Protein AF-A0A2V6YR18-F1 (afdb_monomer)

Radius of gyration: 18.11 Å; Cα contacts (8 Å, |Δi|>4): 351; chains: 1; bounding box: 46×47×63 Å

Foldseek 3Di:
DDDQDFAKFFFFFAFAQDPDPGRRGDGDGQPNCVFKDKDDDWDKAAQPDPGVVSIGIGDLDFPIKIKGKDFHFKGWGFMKAEPVYAWKWKDKQNHTDDTFQSYDPHIDGRHTRDMDGRHDRGIMMIMIGNRSHHDDDDDDPPPPDDDDD

Secondary structure (DSSP, 8-state):
--PPP------B------SSSS-------TT-TTTEEEESS-EEE-TTS--STT-EEE---TT-EEEEEEESSEEEEEEEEBSS--EEEEEETTEEEEEEE-B-SS-EEEEEEEEEE---SSEEEEEEEE-SPPPPPPPP---------

Structure (mmCIF, N/CA/C/O backbone):
data_AF-A0A2V6YR18-F1
#
_entry.id   AF-A0A2V6YR18-F1
#
loop_
_atom_site.group_PDB
_atom_site.id
_atom_site.type_symbol
_atom_site.label_atom_id
_atom_site.label_alt_id
_atom_site.label_comp_id
_atom_site.label_asym_id
_atom_site.label_entity_id
_atom_site.label_seq_id
_atom_site.pdbx_PDB_ins_code
_atom_site.Cartn_x
_atom_site.Cartn_y
_atom_site.Cartn_z
_atom_site.occupancy
_atom_site.B_iso_or_equiv
_atom_site.auth_seq_id
_atom_site.auth_comp_id
_atom_site.auth_asym_id
_atom_site.auth_atom_id
_atom_site.pdbx_PDB_model_num
ATOM 1 N N . MET A 1 1 ? 25.298 2.328 -20.902 1.00 33.78 1 MET A N 1
ATOM 2 C CA . MET A 1 1 ? 24.886 1.456 -19.776 1.00 33.78 1 MET A CA 1
ATOM 3 C C . MET A 1 1 ? 23.380 1.578 -19.599 1.00 33.78 1 MET A C 1
ATOM 5 O O . MET A 1 1 ? 22.888 2.696 -19.657 1.00 33.78 1 MET A O 1
ATOM 9 N N . ARG A 1 2 ? 22.639 0.471 -19.462 1.00 33.38 2 ARG A N 1
ATOM 10 C CA . ARG A 1 2 ? 21.173 0.494 -19.308 1.00 33.38 2 ARG A CA 1
ATOM 11 C C . ARG A 1 2 ? 20.827 0.441 -17.821 1.00 33.38 2 ARG A C 1
ATOM 13 O O . ARG A 1 2 ? 21.063 -0.586 -17.195 1.00 33.38 2 ARG A O 1
ATOM 20 N N . TRP A 1 3 ? 20.321 1.538 -17.264 1.00 25.31 3 TRP A N 1
ATOM 21 C CA . TRP A 1 3 ? 19.849 1.567 -15.877 1.00 25.31 3 TRP A CA 1
ATOM 22 C C . TRP A 1 3 ? 18.589 0.686 -15.751 1.00 25.31 3 TRP A C 1
ATOM 24 O O . TRP A 1 3 ? 17.711 0.788 -16.614 1.00 25.31 3 TRP A O 1
ATOM 34 N N . PRO A 1 4 ? 18.481 -0.198 -14.741 1.00 34.78 4 PRO A N 1
ATOM 35 C CA . PRO A 1 4 ? 17.268 -0.979 -14.526 1.00 34.78 4 PRO A CA 1
ATOM 36 C C . PRO A 1 4 ? 16.137 -0.055 -14.053 1.00 34.78 4 PRO A C 1
ATOM 38 O O . PRO A 1 4 ? 16.352 0.849 -13.249 1.00 34.78 4 PRO A O 1
ATOM 41 N N . LEU A 1 5 ? 14.939 -0.254 -14.604 1.00 33.38 5 LEU A N 1
ATOM 42 C CA . LEU A 1 5 ? 13.842 0.705 -14.485 1.00 33.38 5 LEU A CA 1
ATOM 43 C C . LEU A 1 5 ? 13.277 0.785 -13.056 1.00 33.38 5 LEU A C 1
ATOM 45 O O . LEU A 1 5 ? 13.096 -0.232 -12.387 1.00 33.38 5 LEU A O 1
ATOM 49 N N . LEU A 1 6 ? 12.926 2.014 -12.661 1.00 30.16 6 LEU A N 1
ATOM 50 C CA . LEU A 1 6 ? 12.184 2.376 -11.447 1.00 30.16 6 LEU A CA 1
ATOM 51 C C . LEU A 1 6 ? 10.999 1.432 -11.193 1.00 30.16 6 LEU A C 1
ATOM 53 O O . LEU A 1 6 ? 10.131 1.294 -12.045 1.00 30.16 6 LEU A O 1
ATOM 57 N N . LEU A 1 7 ? 10.899 0.844 -10.005 1.00 34.06 7 LEU A N 1
ATOM 58 C CA . LEU A 1 7 ? 9.756 0.013 -9.617 1.00 34.06 7 LEU A CA 1
ATOM 59 C C . LEU A 1 7 ? 8.991 0.730 -8.515 1.00 34.06 7 LEU A C 1
ATOM 61 O O . LEU A 1 7 ? 9.549 1.020 -7.462 1.00 34.06 7 LEU A O 1
ATOM 65 N N . ILE A 1 8 ? 7.745 1.097 -8.805 1.00 37.00 8 ILE A N 1
ATOM 66 C CA . ILE A 1 8 ? 7.076 2.185 -8.100 1.00 37.00 8 ILE A CA 1
ATOM 67 C C . ILE A 1 8 ? 5.845 1.665 -7.350 1.00 37.00 8 ILE A C 1
ATOM 69 O O . ILE A 1 8 ? 4.841 1.323 -7.968 1.00 37.00 8 ILE A O 1
ATOM 73 N N . SER A 1 9 ? 5.908 1.691 -6.019 1.00 32.22 9 SER A N 1
ATOM 74 C CA . SER A 1 9 ? 4.719 1.752 -5.161 1.00 32.22 9 SER A CA 1
ATOM 75 C C . SER A 1 9 ? 4.456 3.217 -4.833 1.00 32.22 9 SER A C 1
ATOM 77 O O . SER A 1 9 ? 5.391 3.935 -4.500 1.00 32.22 9 SER A O 1
ATOM 79 N N . SER A 1 10 ? 3.225 3.708 -4.971 1.00 33.03 10 SER A N 1
ATOM 80 C CA . SER A 1 10 ? 2.955 5.099 -4.589 1.00 33.03 10 SER A CA 1
ATOM 81 C C . SER A 1 10 ? 2.557 5.217 -3.134 1.00 33.03 10 SER A C 1
ATOM 83 O O . SER A 1 10 ? 2.074 4.273 -2.508 1.00 33.03 10 SER A O 1
ATOM 85 N N . VAL A 1 11 ? 2.750 6.443 -2.662 1.00 32.62 11 VAL A N 1
ATOM 86 C CA . VAL A 1 11 ? 1.815 7.198 -1.838 1.00 32.62 11 VAL A CA 1
ATOM 87 C C . VAL A 1 11 ? 0.523 6.469 -1.527 1.00 32.62 11 VAL A C 1
ATOM 89 O O . VAL A 1 11 ? -0.414 6.392 -2.328 1.00 32.62 11 VAL A O 1
ATOM 92 N N . LEU A 1 12 ? 0.482 6.002 -0.295 1.00 33.50 12 LEU A N 1
ATOM 93 C CA . LEU A 1 12 ? -0.746 5.683 0.375 1.00 33.50 12 LEU A CA 1
ATOM 94 C C . LEU A 1 12 ? -1.735 6.855 0.268 1.00 33.50 12 LEU A C 1
ATOM 96 O O . LEU A 1 12 ? -1.365 8.023 0.261 1.00 33.50 12 LEU A O 1
ATOM 100 N N . ALA A 1 13 ? -3.021 6.552 0.139 1.00 34.12 13 ALA A N 1
ATOM 101 C CA . ALA A 1 13 ? -4.010 7.596 -0.056 1.00 34.12 13 ALA A CA 1
ATOM 102 C C . ALA A 1 13 ? -5.373 7.111 0.403 1.00 34.12 13 ALA A C 1
ATOM 104 O O . ALA A 1 13 ? -6.309 6.922 -0.376 1.00 34.12 13 ALA A O 1
ATOM 105 N N . LEU A 1 14 ? -5.449 6.920 1.716 1.00 40.81 14 LEU A N 1
ATOM 106 C CA . LEU A 1 14 ? -6.675 6.506 2.359 1.00 40.81 14 LEU A CA 1
ATOM 107 C C . LEU A 1 14 ? -7.810 7.492 2.119 1.00 40.81 14 LEU A C 1
ATOM 109 O O . LEU A 1 14 ? -7.617 8.699 1.955 1.00 40.81 14 LEU A O 1
ATOM 113 N N . GLY A 1 15 ? -9.012 6.933 2.157 1.00 33.44 15 GLY A N 1
ATOM 114 C CA . GLY A 1 15 ? -10.164 7.631 2.678 1.00 33.44 15 GLY A CA 1
ATOM 115 C C . GLY A 1 15 ? -10.712 6.801 3.823 1.00 33.44 15 GLY A C 1
ATOM 116 O O . GLY A 1 15 ? -11.327 5.767 3.573 1.00 33.44 15 GLY A O 1
ATOM 117 N N . VAL A 1 16 ? -10.471 7.236 5.059 1.00 38.56 16 VAL A N 1
ATOM 118 C CA . VAL A 1 16 ? -11.178 6.674 6.211 1.00 38.56 16 VAL A CA 1
ATOM 119 C C . VAL A 1 16 ? -12.629 7.142 6.149 1.00 38.56 16 VAL A C 1
ATOM 121 O O . VAL A 1 16 ? -12.904 8.319 5.934 1.00 38.56 16 VAL A O 1
ATOM 124 N N . ALA A 1 17 ? -13.575 6.221 6.289 1.00 38.69 17 ALA A N 1
ATOM 125 C CA . ALA A 1 17 ? -14.985 6.564 6.402 1.00 38.69 17 ALA A CA 1
ATOM 126 C C . ALA A 1 17 ? -15.405 6.404 7.869 1.00 38.69 17 ALA A C 1
ATOM 128 O O . ALA A 1 17 ? -15.577 5.282 8.357 1.00 38.69 17 ALA A O 1
ATOM 129 N N . SER A 1 18 ? -15.524 7.536 8.567 1.00 37.28 18 SER A N 1
ATOM 130 C CA . SER A 1 18 ? -16.061 7.620 9.931 1.00 37.28 18 SER A CA 1
ATOM 131 C C . SER A 1 18 ? -17.591 7.518 9.935 1.00 37.28 18 SER A C 1
ATOM 133 O O . SER A 1 18 ? -18.234 8.094 9.057 1.00 37.28 18 SER A O 1
ATOM 135 N N . PRO A 1 19 ? -18.206 6.871 10.940 1.00 43.91 19 PRO A N 1
ATOM 136 C CA . PRO A 1 19 ? -19.657 6.791 11.080 1.00 43.91 19 PRO A CA 1
ATOM 137 C C . PRO A 1 19 ? -20.243 7.998 11.845 1.00 43.91 19 PRO A C 1
ATOM 139 O O . PRO A 1 19 ? -20.993 7.820 12.799 1.00 43.91 19 PRO A O 1
ATOM 142 N N . ALA A 1 20 ? -19.896 9.226 11.448 1.00 45.84 20 ALA A N 1
ATOM 143 C CA . ALA A 1 20 ? -20.588 10.464 11.831 1.00 45.84 20 ALA A CA 1
ATOM 144 C C . ALA A 1 20 ? -20.050 11.630 10.989 1.00 45.84 20 ALA A C 1
ATOM 146 O O . ALA A 1 20 ? -18.838 11.835 10.940 1.00 45.84 20 ALA A O 1
ATOM 147 N N . VAL A 1 21 ? -20.950 12.419 10.384 1.00 38.88 21 VAL A N 1
ATOM 148 C CA . VAL A 1 21 ? -20.630 13.445 9.365 1.00 38.88 21 VAL A CA 1
ATOM 149 C C . VAL A 1 21 ? -20.086 12.809 8.064 1.00 38.88 21 VAL A C 1
ATOM 151 O O . VAL A 1 21 ? -19.685 11.649 8.040 1.00 38.88 21 VAL A O 1
ATOM 154 N N . ALA A 1 22 ? -20.190 13.525 6.938 1.00 40.16 22 ALA A N 1
ATOM 155 C CA . ALA A 1 22 ? -19.844 13.035 5.596 1.00 40.16 22 ALA A CA 1
ATOM 156 C C . ALA A 1 22 ? -18.441 12.381 5.534 1.00 40.16 22 ALA A C 1
ATOM 158 O O . ALA A 1 22 ? -17.554 12.821 6.266 1.00 40.16 22 ALA A O 1
ATOM 159 N N . PRO A 1 23 ? -18.207 11.374 4.661 1.00 46.06 23 PRO A N 1
ATOM 160 C CA . PRO A 1 23 ? -16.967 10.596 4.644 1.00 46.06 23 PRO A CA 1
ATOM 161 C C . PRO A 1 23 ? -15.747 11.474 4.330 1.00 46.06 23 PRO A C 1
ATOM 163 O O . PRO A 1 23 ? -15.407 11.722 3.172 1.00 46.06 23 PRO A O 1
ATOM 166 N N . ALA A 1 24 ? -15.081 11.934 5.387 1.00 51.12 24 ALA A N 1
ATOM 167 C CA . ALA A 1 24 ? -13.868 12.727 5.319 1.00 51.12 24 ALA A CA 1
ATOM 168 C C . ALA A 1 24 ? -12.701 11.826 4.903 1.00 51.12 24 ALA A C 1
ATOM 170 O O . ALA A 1 24 ? -12.052 11.198 5.736 1.00 51.12 24 ALA A O 1
ATOM 171 N N . GLN A 1 25 ? -12.443 11.747 3.596 1.00 56.94 25 GLN A N 1
ATOM 172 C CA . GLN A 1 25 ? -11.348 10.949 3.053 1.00 56.94 25 GLN A CA 1
ATOM 173 C C . GLN A 1 25 ? -9.979 11.521 3.470 1.00 56.94 25 GLN A C 1
ATOM 175 O O . GLN A 1 25 ? -9.372 12.302 2.737 1.00 56.94 25 GLN A O 1
ATOM 180 N N . THR A 1 26 ? -9.478 11.129 4.644 1.00 74.56 26 THR A N 1
ATOM 181 C CA . THR A 1 26 ? -8.169 11.576 5.146 1.00 74.56 26 THR A CA 1
ATOM 182 C C . THR A 1 26 ? -7.032 10.969 4.330 1.00 74.56 26 THR A C 1
ATOM 184 O O . THR A 1 26 ? -6.652 9.814 4.524 1.00 74.56 26 THR A O 1
ATOM 187 N N . ARG A 1 27 ? -6.459 11.777 3.435 1.00 82.31 27 ARG A N 1
ATOM 188 C CA . ARG A 1 27 ? -5.215 11.479 2.721 1.00 82.31 27 ARG A CA 1
ATOM 189 C C . ARG A 1 27 ? -4.060 11.316 3.722 1.00 82.31 27 ARG A C 1
ATOM 191 O O . ARG A 1 27 ? -3.858 12.174 4.573 1.00 82.31 27 ARG A O 1
ATOM 198 N N . VAL A 1 28 ? -3.300 10.228 3.591 1.00 85.19 28 VAL A N 1
ATOM 199 C CA . VAL A 1 28 ? -2.124 9.905 4.419 1.00 85.19 28 VAL A CA 1
ATOM 200 C C . VAL A 1 28 ? -0.955 9.651 3.476 1.00 85.19 28 VAL A C 1
ATOM 202 O O . VAL A 1 28 ? -0.876 8.565 2.916 1.00 85.19 28 VAL A O 1
ATOM 205 N N . GLU A 1 29 ? -0.102 10.653 3.258 1.00 88.38 29 GLU A N 1
ATOM 206 C CA . GLU A 1 29 ? 1.057 10.522 2.362 1.00 88.38 29 GLU A CA 1
ATOM 207 C C . GLU A 1 29 ? 2.082 9.503 2.921 1.00 88.38 29 GLU A C 1
ATOM 209 O O . GLU A 1 29 ? 2.118 9.226 4.120 1.00 88.38 29 GLU A O 1
ATOM 214 N N . GLU A 1 30 ? 2.957 8.961 2.073 1.00 85.12 30 GLU A N 1
ATOM 215 C CA . GLU A 1 30 ? 3.972 7.952 2.431 1.00 85.12 30 GLU A CA 1
ATOM 216 C C . GLU A 1 30 ? 4.978 8.421 3.496 1.00 85.12 30 GLU A C 1
ATOM 218 O O . GLU A 1 30 ? 5.609 7.617 4.177 1.00 85.12 30 GLU A O 1
ATOM 223 N N . THR A 1 31 ? 5.134 9.737 3.639 1.00 86.12 31 THR A N 1
ATOM 224 C CA . THR A 1 31 ? 6.009 10.385 4.623 1.00 86.12 31 THR A CA 1
ATOM 225 C C . THR A 1 31 ? 5.383 10.480 6.018 1.00 86.12 31 THR A C 1
ATOM 227 O O . THR A 1 31 ? 6.049 10.916 6.959 1.00 86.12 31 THR A O 1
ATOM 230 N N . ALA A 1 32 ? 4.128 10.050 6.196 1.00 86.75 32 ALA A N 1
ATOM 231 C CA . ALA A 1 32 ? 3.434 10.021 7.481 1.00 86.75 32 ALA A CA 1
ATOM 232 C C . ALA A 1 32 ? 3.922 8.858 8.373 1.00 86.75 32 ALA A C 1
ATOM 234 O O . ALA A 1 32 ? 3.189 7.912 8.671 1.00 86.75 32 ALA A O 1
ATOM 235 N N . LEU A 1 33 ? 5.171 8.944 8.842 1.00 87.50 33 LEU A N 1
ATOM 236 C CA . LEU A 1 33 ? 5.829 7.907 9.654 1.00 87.50 33 LEU A CA 1
ATOM 237 C C . LEU A 1 33 ? 5.186 7.673 11.037 1.00 87.50 33 LEU A C 1
ATOM 239 O O . LEU A 1 33 ? 5.507 6.697 11.707 1.00 87.50 33 LE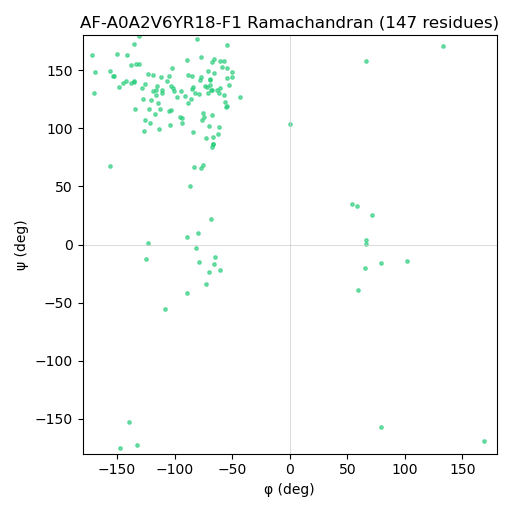U A O 1
ATOM 243 N N . ALA A 1 34 ? 4.259 8.536 11.466 1.00 84.31 34 ALA A N 1
ATOM 244 C CA . ALA A 1 34 ? 3.448 8.319 12.667 1.00 84.31 34 ALA A CA 1
ATOM 245 C C . ALA A 1 34 ? 2.410 7.189 12.499 1.00 84.31 34 ALA A C 1
ATOM 247 O O . ALA A 1 34 ? 1.976 6.605 13.489 1.00 84.31 34 ALA A O 1
ATOM 248 N N . THR A 1 35 ? 2.006 6.884 11.261 1.00 85.88 35 THR A N 1
ATOM 249 C CA . THR A 1 35 ? 1.018 5.841 10.931 1.00 85.88 35 THR A CA 1
ATOM 250 C C . THR A 1 35 ? 1.537 4.808 9.933 1.00 85.88 35 THR A C 1
ATOM 252 O O . THR A 1 35 ? 0.906 3.765 9.774 1.00 85.88 35 THR A O 1
ATOM 255 N N . THR A 1 36 ? 2.676 5.063 9.281 1.00 88.06 36 THR A N 1
ATOM 256 C CA . THR A 1 36 ? 3.249 4.189 8.249 1.00 88.06 36 THR A CA 1
ATOM 257 C C . THR A 1 36 ? 4.646 3.714 8.639 1.00 88.06 36 THR A C 1
ATOM 259 O O . THR A 1 36 ? 5.541 4.516 8.896 1.00 88.06 36 THR A O 1
ATOM 262 N N . VAL A 1 37 ? 4.840 2.397 8.655 1.00 92.62 37 VAL A N 1
ATOM 263 C CA . VAL A 1 37 ? 6.094 1.717 8.994 1.00 92.62 37 VAL A CA 1
ATOM 264 C C . VAL A 1 37 ? 6.609 0.966 7.771 1.00 92.62 37 VAL A C 1
ATOM 266 O O . VAL A 1 37 ? 5.870 0.220 7.129 1.00 92.62 37 VAL A O 1
ATOM 269 N N . TYR A 1 38 ? 7.898 1.123 7.480 1.00 89.62 38 TYR A N 1
ATOM 270 C CA . TYR A 1 38 ? 8.582 0.444 6.382 1.00 89.62 38 TYR A CA 1
ATOM 271 C C . TYR A 1 38 ? 9.653 -0.505 6.920 1.00 89.62 38 TYR A C 1
ATOM 273 O O . TYR A 1 38 ? 10.429 -0.135 7.801 1.00 89.62 38 TYR A O 1
ATOM 281 N N . THR A 1 39 ? 9.737 -1.711 6.361 1.00 92.69 39 THR A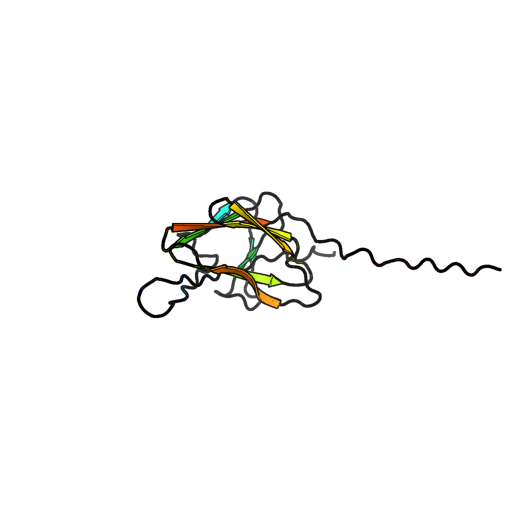 N 1
ATOM 282 C CA . THR A 1 39 ? 10.863 -2.633 6.574 1.00 92.69 39 THR A CA 1
ATOM 283 C C . THR A 1 39 ? 11.384 -3.167 5.240 1.00 92.69 39 THR A C 1
ATOM 285 O O . THR A 1 39 ? 10.670 -3.184 4.233 1.00 92.69 39 THR A O 1
ATOM 288 N N . GLY A 1 40 ? 12.655 -3.575 5.213 1.00 90.06 40 GLY A N 1
ATOM 289 C CA . GLY A 1 40 ? 13.361 -3.926 3.979 1.00 90.06 40 GLY A CA 1
ATOM 290 C C . GLY A 1 40 ? 13.843 -2.697 3.201 1.00 90.06 40 GLY A C 1
ATOM 291 O O . GLY A 1 40 ? 14.060 -1.630 3.776 1.00 90.06 40 GLY A O 1
ATOM 292 N N . ALA A 1 41 ? 14.056 -2.855 1.895 1.00 87.81 41 ALA A N 1
ATOM 293 C CA . ALA A 1 41 ? 14.657 -1.822 1.059 1.00 87.81 41 ALA A CA 1
ATOM 294 C C . ALA A 1 41 ? 13.579 -0.950 0.404 1.00 87.81 41 ALA A C 1
ATOM 296 O O . ALA A 1 41 ? 12.955 -1.356 -0.579 1.00 87.81 41 ALA A O 1
ATOM 297 N N . TRP A 1 42 ? 13.401 0.263 0.927 1.00 87.88 42 TRP A N 1
ATOM 298 C CA . TRP A 1 42 ? 12.553 1.304 0.345 1.00 87.88 42 TRP A CA 1
ATOM 299 C C . TRP A 1 42 ? 13.386 2.531 -0.017 1.00 87.88 42 TRP A C 1
ATOM 301 O O . TRP A 1 42 ? 14.346 2.865 0.676 1.00 87.88 42 TRP A O 1
ATOM 311 N N . PHE A 1 43 ? 13.015 3.211 -1.098 1.00 83.44 43 PHE A N 1
ATOM 312 C CA . PHE A 1 43 ? 13.645 4.452 -1.540 1.00 83.44 43 PHE A CA 1
ATOM 313 C C . PHE A 1 43 ? 12.585 5.478 -1.931 1.00 83.44 43 PHE A C 1
ATOM 315 O O . PHE A 1 43 ? 11.565 5.138 -2.527 1.00 83.44 43 PHE A O 1
ATOM 322 N N . GLN A 1 44 ? 12.815 6.744 -1.594 1.00 82.44 44 GLN A N 1
ATOM 323 C CA . GLN A 1 44 ? 11.875 7.815 -1.905 1.00 82.44 44 GLN A CA 1
ATOM 324 C C . GLN A 1 44 ? 12.136 8.338 -3.323 1.00 82.44 44 GLN A C 1
ATOM 326 O O . GLN A 1 44 ? 13.261 8.705 -3.665 1.00 82.44 44 GLN A O 1
ATOM 331 N N . SER A 1 45 ? 11.112 8.354 -4.175 1.00 78.31 45 SER A N 1
ATOM 332 C CA . SER A 1 45 ? 11.214 8.979 -5.495 1.00 78.31 45 SER A CA 1
ATOM 333 C C . SER A 1 45 ? 11.104 10.491 -5.389 1.00 78.31 45 SER A C 1
ATOM 335 O O . SER A 1 45 ? 10.237 10.994 -4.674 1.00 78.31 45 SER A O 1
ATOM 337 N N . HIS A 1 46 ? 11.894 11.193 -6.192 1.00 65.81 46 HIS A N 1
ATOM 338 C CA . HIS A 1 46 ? 11.835 12.643 -6.329 1.00 65.81 46 HIS A CA 1
ATOM 339 C C . HIS A 1 46 ? 10.692 13.070 -7.274 1.00 65.81 46 HIS A C 1
ATOM 341 O O . HIS A 1 46 ? 10.000 12.233 -7.862 1.00 65.81 46 HIS A O 1
ATOM 347 N N . SER A 1 47 ? 10.497 14.382 -7.420 1.00 66.69 47 SER A N 1
ATOM 348 C CA . SER A 1 47 ? 9.369 15.060 -8.088 1.00 66.69 47 SER A CA 1
ATOM 349 C C . SER A 1 47 ? 9.277 14.893 -9.620 1.00 66.69 47 SER A C 1
ATOM 351 O O . SER A 1 47 ? 8.623 15.676 -10.304 1.00 66.69 47 SER A O 1
ATOM 353 N N . GLU A 1 48 ? 9.888 13.845 -10.174 1.00 76.12 48 GLU A N 1
ATOM 354 C CA . GLU A 1 48 ? 9.889 13.494 -11.604 1.00 76.12 48 GLU A CA 1
ATOM 355 C C . GLU A 1 48 ? 8.503 13.101 -12.143 1.00 76.12 48 GLU A C 1
ATOM 357 O O . GLU A 1 48 ? 8.291 13.028 -13.354 1.00 76.12 48 GLU A O 1
ATOM 362 N N . ARG A 1 49 ? 7.556 12.791 -11.250 1.00 80.19 49 ARG A N 1
ATOM 363 C CA . ARG A 1 49 ? 6.204 12.327 -11.580 1.00 80.19 49 ARG A CA 1
ATOM 364 C C . ARG A 1 49 ? 5.173 13.010 -10.680 1.00 80.19 49 ARG A C 1
ATOM 366 O O . ARG A 1 49 ? 5.505 13.388 -9.558 1.00 80.19 49 ARG A O 1
ATOM 373 N N . PRO A 1 50 ? 3.909 13.142 -11.125 1.00 85.75 50 PRO A N 1
ATOM 374 C CA . PRO A 1 50 ? 2.867 13.819 -10.361 1.00 85.75 50 PRO A CA 1
ATOM 375 C C . PRO A 1 50 ? 2.341 12.933 -9.219 1.00 85.75 50 PRO A C 1
ATOM 377 O O . PRO A 1 50 ? 1.186 12.515 -9.229 1.00 85.75 50 PRO A O 1
ATOM 380 N N . TRP A 1 51 ? 3.159 12.624 -8.216 1.00 83.38 51 TRP A N 1
ATOM 381 C CA . TRP A 1 51 ? 2.723 11.903 -7.017 1.00 83.38 51 TRP A CA 1
ATOM 382 C C . TRP A 1 51 ? 1.764 12.727 -6.158 1.00 83.38 51 TRP A C 1
ATOM 384 O O . TRP A 1 51 ? 1.745 13.953 -6.254 1.00 83.38 51 TRP A O 1
ATOM 394 N N . SER A 1 52 ? 0.947 12.069 -5.331 1.00 80.88 52 SER A N 1
ATOM 395 C CA . SER A 1 52 ? 0.332 12.753 -4.178 1.00 80.88 52 SER A CA 1
ATOM 396 C C . SER A 1 52 ? 1.461 13.144 -3.207 1.00 80.88 52 SER A C 1
ATOM 398 O O . SER A 1 52 ? 2.522 12.533 -3.264 1.00 80.88 52 SER A O 1
ATOM 400 N N . GLY A 1 53 ? 1.345 14.251 -2.473 1.00 82.19 53 GLY A N 1
ATOM 401 C CA . GLY A 1 53 ? 2.446 14.783 -1.645 1.00 82.19 53 GLY A CA 1
ATOM 402 C C . GLY A 1 53 ? 3.710 15.278 -2.389 1.00 82.19 53 GLY A C 1
ATOM 403 O O . GLY A 1 53 ? 4.445 16.098 -1.850 1.00 82.19 53 GLY A O 1
ATOM 404 N N . GLY A 1 54 ? 3.950 14.851 -3.635 1.00 82.88 54 GLY A N 1
ATOM 405 C CA . GLY A 1 54 ? 5.108 15.202 -4.470 1.00 82.88 54 GLY A CA 1
ATOM 406 C C . GLY A 1 54 ? 6.205 14.129 -4.545 1.00 82.88 54 GLY A C 1
ATOM 407 O O . GLY A 1 54 ? 7.030 14.179 -5.458 1.00 82.88 54 GLY A O 1
ATOM 408 N N . THR A 1 55 ? 6.187 13.131 -3.660 1.00 84.56 55 THR A N 1
ATOM 409 C CA . THR A 1 55 ? 7.141 12.006 -3.613 1.00 84.56 55 THR A CA 1
ATOM 410 C C . THR A 1 55 ? 6.408 10.663 -3.512 1.00 84.56 55 THR A C 1
ATOM 412 O O . THR A 1 55 ? 5.187 10.630 -3.570 1.00 84.56 55 THR A O 1
ATOM 415 N N . ALA A 1 56 ? 7.121 9.534 -3.462 1.00 85.75 56 ALA A N 1
ATOM 416 C CA . ALA A 1 56 ? 6.526 8.214 -3.240 1.00 85.75 56 ALA A CA 1
ATOM 417 C C . ALA A 1 56 ? 7.554 7.235 -2.653 1.00 85.75 56 ALA A C 1
ATOM 419 O O . ALA A 1 56 ? 8.741 7.331 -2.968 1.00 85.75 56 ALA A O 1
ATOM 420 N N . ALA A 1 57 ? 7.106 6.266 -1.848 1.00 87.81 57 ALA A N 1
ATOM 421 C CA . ALA A 1 57 ? 7.957 5.249 -1.231 1.00 87.81 57 ALA A CA 1
ATOM 422 C C . ALA A 1 57 ? 7.991 3.995 -2.109 1.00 87.81 57 ALA A C 1
ATOM 424 O O . ALA A 1 57 ? 7.007 3.265 -2.223 1.00 87.81 57 ALA A O 1
ATOM 425 N N . LEU A 1 58 ? 9.130 3.757 -2.752 1.00 81.88 58 LEU A N 1
ATOM 426 C CA . LEU A 1 58 ? 9.296 2.765 -3.804 1.00 81.88 58 LEU A CA 1
ATOM 427 C C . LEU A 1 58 ? 10.051 1.533 -3.296 1.00 81.88 58 LEU A C 1
ATOM 429 O O . LEU A 1 58 ? 10.988 1.664 -2.512 1.00 81.88 58 LEU A O 1
ATOM 433 N N . SER A 1 59 ? 9.702 0.342 -3.790 1.00 84.88 59 SER A N 1
ATOM 434 C CA . SER A 1 59 ? 10.492 -0.871 -3.562 1.00 84.88 59 SER A CA 1
ATOM 435 C C . SER A 1 59 ? 10.300 -1.904 -4.674 1.00 84.88 59 SER A C 1
ATOM 437 O O . SER A 1 59 ? 9.215 -2.061 -5.238 1.00 84.88 59 SER A O 1
ATOM 439 N N . ASN A 1 60 ? 11.382 -2.623 -4.969 1.00 73.56 60 ASN A N 1
ATOM 440 C CA . ASN A 1 60 ? 11.446 -3.788 -5.851 1.00 73.56 60 ASN A CA 1
ATOM 441 C C . ASN A 1 60 ? 12.018 -5.033 -5.157 1.00 73.56 60 ASN A C 1
ATOM 443 O O . ASN A 1 60 ? 12.182 -6.064 -5.806 1.00 73.56 60 ASN A O 1
ATOM 447 N N . ALA A 1 61 ? 12.360 -4.941 -3.873 1.00 76.50 61 ALA A N 1
ATOM 448 C CA . ALA A 1 61 ? 13.005 -6.024 -3.154 1.00 76.50 61 ALA A CA 1
ATOM 449 C C . ALA A 1 61 ? 11.950 -6.910 -2.489 1.00 76.50 61 ALA A C 1
ATOM 451 O O . ALA A 1 61 ? 11.118 -6.422 -1.721 1.00 76.50 61 ALA A O 1
ATOM 452 N N . ALA 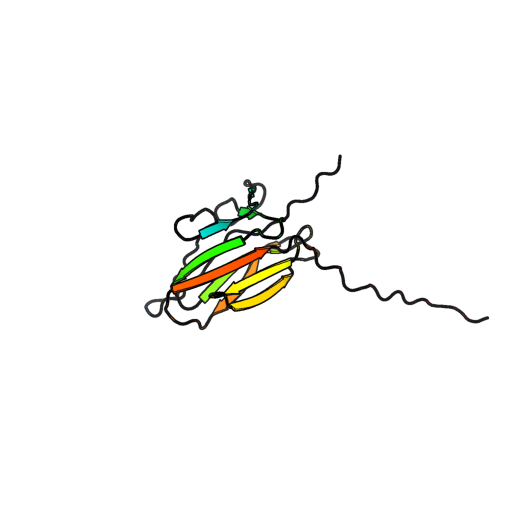A 1 62 ? 12.029 -8.218 -2.741 1.00 77.25 62 ALA A N 1
ATOM 453 C CA . ALA A 1 62 ? 11.307 -9.208 -1.950 1.00 77.25 62 ALA A CA 1
ATOM 454 C C . ALA A 1 62 ? 11.638 -9.042 -0.455 1.00 77.25 62 ALA A C 1
ATOM 456 O O . ALA A 1 62 ? 12.731 -8.596 -0.106 1.00 77.25 62 ALA A O 1
ATOM 457 N N . LEU A 1 63 ? 10.699 -9.420 0.418 1.00 81.69 63 LEU A N 1
ATOM 458 C CA . LEU A 1 63 ? 10.773 -9.237 1.880 1.00 81.69 63 LEU A CA 1
ATOM 459 C C . LEU A 1 63 ? 10.736 -7.772 2.358 1.00 81.69 63 LEU A C 1
ATOM 461 O O . LEU A 1 63 ? 10.762 -7.535 3.565 1.00 81.69 63 LEU A O 1
ATOM 465 N N . SER A 1 64 ? 10.625 -6.796 1.451 1.00 88.62 64 SER A N 1
ATOM 466 C CA . SER A 1 64 ? 10.219 -5.444 1.836 1.00 88.62 64 SER A CA 1
ATOM 467 C C . SER A 1 64 ? 8.742 -5.425 2.210 1.00 88.62 64 SER A C 1
ATOM 469 O O . SER A 1 64 ? 7.945 -6.189 1.665 1.00 88.62 64 SER A O 1
ATOM 471 N N . ARG A 1 65 ? 8.380 -4.530 3.125 1.00 91.38 65 ARG A N 1
ATOM 472 C CA . ARG A 1 65 ? 7.014 -4.345 3.609 1.00 91.38 65 ARG A CA 1
ATOM 473 C C . ARG A 1 65 ? 6.738 -2.881 3.906 1.00 91.38 65 ARG A C 1
ATOM 475 O O . ARG A 1 65 ? 7.579 -2.206 4.497 1.00 91.38 65 ARG A O 1
ATOM 482 N N . ALA A 1 66 ? 5.552 -2.424 3.530 1.00 93.56 66 ALA A N 1
ATOM 483 C CA . ALA A 1 66 ? 4.951 -1.199 4.035 1.00 93.56 66 ALA A CA 1
ATOM 484 C C . ALA A 1 66 ? 3.697 -1.579 4.824 1.00 93.56 66 ALA A C 1
ATOM 486 O O . ALA A 1 66 ? 2.796 -2.216 4.277 1.00 93.56 66 ALA A O 1
ATOM 487 N N . THR A 1 67 ? 3.639 -1.200 6.096 1.00 93.75 67 THR A N 1
ATOM 488 C CA . THR A 1 67 ? 2.463 -1.380 6.950 1.00 93.75 67 THR A CA 1
ATOM 489 C C . THR A 1 67 ? 1.935 -0.022 7.365 1.00 93.75 67 THR A C 1
ATOM 491 O O . THR A 1 67 ? 2.663 0.818 7.883 1.00 93.75 67 THR A O 1
ATOM 494 N N . LEU A 1 68 ? 0.645 0.167 7.155 1.00 93.81 68 LEU A N 1
ATOM 495 C CA . LEU A 1 68 ? -0.118 1.326 7.563 1.00 93.81 68 LEU A CA 1
ATOM 496 C C . LEU A 1 68 ? -1.078 0.929 8.675 1.00 93.81 68 LEU A C 1
ATOM 498 O O . LEU A 1 68 ? -1.863 -0.002 8.499 1.00 93.81 68 LEU A O 1
ATOM 502 N N . THR A 1 69 ? -1.111 1.734 9.725 1.00 90.62 69 THR A N 1
ATOM 503 C CA . THR A 1 69 ? -2.151 1.729 10.752 1.00 90.62 69 THR A CA 1
ATOM 504 C C . THR A 1 69 ? -3.180 2.821 10.455 1.00 90.62 69 THR A C 1
ATOM 506 O O . THR A 1 69 ? -2.823 3.990 10.305 1.00 90.62 69 THR A O 1
ATOM 509 N N . PHE A 1 70 ? -4.464 2.475 10.395 1.00 86.56 70 PHE A N 1
ATOM 510 C CA . PHE A 1 70 ? -5.554 3.431 10.176 1.00 86.56 70 PHE A CA 1
ATOM 511 C C . PHE A 1 70 ? -6.779 3.080 11.014 1.00 86.56 70 PHE A C 1
ATOM 513 O O . PHE A 1 70 ? -6.898 1.957 11.483 1.00 86.56 70 PHE A O 1
ATOM 520 N N . SER A 1 71 ? -7.706 4.021 11.196 1.00 89.06 71 SER A N 1
ATOM 521 C CA . SER A 1 71 ? -8.998 3.725 11.820 1.00 89.06 71 SER A CA 1
ATOM 522 C C . SER A 1 71 ? -10.150 4.218 10.957 1.00 89.06 71 SER A C 1
ATOM 524 O O . SER A 1 71 ? -10.097 5.329 10.429 1.00 89.06 71 SER A O 1
ATOM 526 N N . GLY A 1 72 ? -11.172 3.378 10.787 1.00 87.62 72 GLY A N 1
ATOM 527 C CA . GLY A 1 72 ? -12.360 3.673 9.986 1.00 87.62 72 GLY A CA 1
ATOM 528 C C . GLY A 1 72 ? -12.758 2.550 9.028 1.00 87.62 72 GLY A C 1
ATOM 529 O O . GLY A 1 72 ? -12.025 1.594 8.798 1.00 87.62 72 GLY A O 1
ATOM 530 N N . THR A 1 73 ? -13.934 2.698 8.417 1.00 88.44 73 THR A N 1
ATOM 531 C CA . THR A 1 73 ? -14.647 1.605 7.719 1.00 88.44 73 THR A CA 1
ATOM 532 C C . THR A 1 73 ? -14.137 1.279 6.301 1.00 88.44 73 THR A C 1
ATOM 534 O O . THR A 1 73 ? -14.772 0.524 5.553 1.00 88.44 73 THR A O 1
ATOM 537 N N . GLY A 1 74 ? -12.997 1.843 5.890 1.00 88.50 74 GLY A N 1
ATOM 538 C CA . GLY A 1 74 ? -12.465 1.685 4.539 1.00 88.50 74 GLY A CA 1
ATOM 539 C C . GLY A 1 74 ? -11.056 2.239 4.337 1.00 88.50 74 GLY A C 1
ATOM 540 O O . GLY A 1 74 ? -10.534 3.004 5.146 1.00 88.50 74 GLY A O 1
ATOM 541 N N . VAL A 1 75 ? -10.438 1.801 3.240 1.00 91.25 75 VAL A N 1
ATOM 542 C CA . VAL A 1 75 ? -9.012 1.952 2.942 1.00 91.25 75 VAL A CA 1
ATOM 543 C C . VAL A 1 75 ? -8.799 1.964 1.424 1.00 91.25 75 VAL A C 1
ATOM 545 O O . VAL A 1 75 ? -9.520 1.293 0.679 1.00 91.25 75 VAL A O 1
ATOM 548 N N . SER A 1 76 ? -7.834 2.736 0.922 1.00 91.94 76 SER A N 1
ATOM 549 C CA . SER A 1 76 ? -7.455 2.725 -0.499 1.00 91.94 76 SER A CA 1
ATOM 550 C C . SER A 1 76 ? -5.972 3.023 -0.690 1.00 91.94 76 SER A C 1
ATOM 552 O O . SER A 1 76 ? -5.417 3.937 -0.084 1.00 91.94 76 SER A O 1
ATOM 554 N N . TRP A 1 77 ? -5.334 2.239 -1.550 1.00 93.50 77 TRP A N 1
ATOM 555 C CA . TRP A 1 77 ? -3.936 2.388 -1.927 1.00 93.50 77 TRP A CA 1
ATOM 556 C C . TRP A 1 77 ? -3.861 2.986 -3.331 1.00 93.50 77 TRP A C 1
ATOM 558 O O . TRP A 1 77 ? -4.295 2.358 -4.303 1.00 93.50 77 TRP A O 1
ATOM 568 N N . LEU A 1 78 ? -3.321 4.204 -3.434 1.00 90.12 78 LEU A N 1
ATOM 569 C CA . LEU A 1 78 ? -2.893 4.745 -4.718 1.00 90.12 78 LEU A CA 1
ATOM 570 C C . LEU A 1 78 ? -1.477 4.250 -5.022 1.00 90.12 78 LEU A C 1
ATOM 572 O O . LEU A 1 78 ? -0.643 4.095 -4.140 1.00 90.12 78 LEU A O 1
ATOM 576 N N . GLY A 1 79 ? -1.207 4.000 -6.293 1.00 88.69 79 GLY A N 1
ATOM 577 C CA . GLY A 1 79 ? 0.024 3.402 -6.777 1.00 88.69 79 GLY A CA 1
ATOM 578 C C . GLY A 1 79 ? 0.414 3.915 -8.154 1.00 88.69 79 GLY A C 1
ATOM 579 O O . GLY A 1 79 ? -0.251 4.776 -8.740 1.00 88.69 79 GLY A O 1
ATOM 580 N N . LEU A 1 80 ? 1.482 3.339 -8.697 1.00 88.50 80 LEU A N 1
ATOM 581 C CA . LEU A 1 80 ? 1.728 3.378 -10.127 1.00 88.50 80 LEU A CA 1
ATOM 582 C C . LEU A 1 80 ? 1.297 2.053 -10.730 1.00 88.50 80 LEU A C 1
ATOM 584 O O . LEU A 1 80 ? 1.681 0.981 -10.267 1.00 88.50 80 LEU A O 1
ATOM 588 N N . ARG A 1 81 ? 0.547 2.159 -11.820 1.00 89.38 81 ARG A N 1
ATOM 589 C CA . ARG A 1 81 ? 0.325 1.060 -12.746 1.00 89.38 81 ARG A CA 1
ATOM 590 C C . ARG A 1 81 ? 1.124 1.322 -14.018 1.00 89.38 81 ARG A C 1
ATOM 592 O O . ARG A 1 81 ? 1.160 2.464 -14.465 1.00 89.38 81 ARG A O 1
ATOM 599 N N . GLY A 1 82 ? 1.746 0.319 -14.634 1.00 87.88 82 GLY A N 1
ATOM 600 C CA . GLY A 1 82 ? 2.438 0.574 -15.902 1.00 87.88 82 GLY A CA 1
ATOM 601 C C . GLY A 1 82 ? 3.351 -0.522 -16.431 1.00 87.88 82 GLY A C 1
ATOM 602 O O . GLY A 1 82 ? 3.408 -1.626 -15.876 1.00 87.88 82 GLY A O 1
ATOM 603 N N . PRO A 1 83 ? 4.147 -0.191 -17.467 1.00 83.69 83 PRO A N 1
ATOM 604 C CA . PRO A 1 83 ? 5.462 -0.792 -17.630 1.00 83.69 83 PRO A CA 1
ATOM 605 C C . PRO A 1 83 ? 6.282 -0.577 -16.347 1.00 83.69 83 PRO A C 1
ATOM 607 O O . PRO A 1 83 ? 5.842 0.085 -15.410 1.00 83.69 83 PRO A O 1
ATOM 610 N N . GLN A 1 84 ? 7.452 -1.208 -16.264 1.00 82.44 84 GLN A N 1
ATOM 611 C CA . GLN A 1 84 ? 8.312 -1.298 -15.073 1.00 82.44 84 GLN A CA 1
ATOM 612 C C . GLN A 1 84 ? 7.692 -1.949 -13.804 1.00 82.44 84 GLN A C 1
ATOM 614 O O . GLN A 1 84 ? 8.339 -2.825 -13.240 1.00 82.44 84 GLN A O 1
ATOM 619 N N . ALA A 1 85 ? 6.422 -1.717 -13.458 1.00 84.56 85 ALA A N 1
ATOM 620 C CA . ALA A 1 85 ? 5.685 -2.319 -12.335 1.00 84.56 85 ALA A CA 1
ATOM 621 C C . ALA A 1 85 ? 5.622 -3.868 -12.328 1.00 84.56 85 ALA A C 1
ATOM 623 O O . ALA A 1 85 ? 5.778 -4.507 -13.374 1.00 84.56 85 ALA A O 1
ATOM 624 N N . GLY A 1 86 ? 5.385 -4.448 -11.144 1.00 86.38 86 GLY A N 1
ATOM 625 C CA . GLY A 1 86 ? 5.323 -5.893 -10.875 1.00 86.38 86 GLY A CA 1
ATOM 626 C C . GLY A 1 86 ? 4.199 -6.266 -9.896 1.00 86.38 86 GLY A C 1
ATOM 627 O O . GLY A 1 86 ? 3.201 -5.553 -9.817 1.00 86.38 86 GLY A O 1
ATOM 628 N N . VAL A 1 87 ? 4.356 -7.372 -9.159 1.00 88.25 87 VAL A N 1
ATOM 629 C CA . VAL A 1 87 ? 3.324 -7.902 -8.243 1.00 88.25 87 VAL A CA 1
ATOM 630 C C . VAL A 1 87 ? 3.632 -7.557 -6.781 1.00 88.25 87 VAL A C 1
ATOM 632 O O . VAL A 1 87 ? 4.759 -7.757 -6.317 1.00 88.25 87 VAL A O 1
ATOM 635 N N . ALA A 1 88 ? 2.624 -7.104 -6.035 1.00 90.50 88 ALA A N 1
ATOM 636 C CA . ALA A 1 88 ? 2.684 -6.903 -4.585 1.00 90.50 88 ALA A CA 1
ATOM 637 C C . ALA A 1 88 ? 1.550 -7.663 -3.886 1.00 90.50 88 ALA A C 1
ATOM 639 O O . ALA A 1 88 ? 0.417 -7.651 -4.359 1.00 90.50 88 ALA A O 1
ATOM 640 N N . LYS A 1 89 ? 1.834 -8.308 -2.755 1.00 92.81 89 LYS A N 1
ATOM 641 C CA . LYS A 1 89 ? 0.806 -8.968 -1.942 1.00 92.81 89 LYS A CA 1
ATOM 642 C C . LYS A 1 89 ? 0.169 -7.957 -1.007 1.00 92.81 89 LYS A C 1
ATOM 644 O O . LYS A 1 89 ? 0.882 -7.197 -0.354 1.00 92.81 89 LYS A O 1
ATOM 649 N N . VAL A 1 90 ? -1.156 -7.959 -0.932 1.00 94.62 90 VAL A N 1
ATOM 650 C CA . VAL A 1 90 ? -1.916 -7.082 -0.038 1.00 94.62 90 VAL A CA 1
ATOM 651 C C . VAL A 1 90 ? -2.553 -7.912 1.066 1.00 94.62 90 VAL A C 1
ATOM 653 O O . VAL A 1 90 ? -3.233 -8.907 0.804 1.00 94.62 90 VAL A O 1
ATOM 656 N N . TYR A 1 91 ? -2.358 -7.465 2.301 1.00 96.00 91 TYR A N 1
ATOM 657 C CA . TYR A 1 91 ? -2.960 -8.015 3.508 1.00 96.00 91 TYR A CA 1
ATOM 658 C C . TYR A 1 91 ? -3.726 -6.909 4.237 1.00 96.00 91 TYR A C 1
ATOM 660 O O . TYR A 1 91 ? -3.313 -5.748 4.233 1.00 96.00 91 TYR A O 1
ATOM 668 N N . LEU A 1 92 ? -4.821 -7.279 4.889 1.00 96.31 92 LEU A N 1
ATOM 669 C CA . LEU A 1 92 ? -5.587 -6.415 5.778 1.00 96.31 92 LEU A CA 1
ATOM 670 C C . LEU A 1 92 ? -5.757 -7.153 7.103 1.00 96.31 92 LEU A C 1
ATOM 672 O O . LEU A 1 92 ? -6.190 -8.302 7.102 1.00 96.31 92 LEU A O 1
ATOM 676 N N . ASP A 1 93 ? -5.358 -6.520 8.202 1.00 95.31 93 ASP A N 1
ATOM 677 C CA . ASP A 1 93 ? -5.390 -7.080 9.561 1.00 95.31 93 ASP A CA 1
ATOM 678 C C . ASP A 1 93 ? -4.650 -8.430 9.662 1.00 95.31 93 ASP A C 1
ATOM 680 O O . ASP A 1 93 ? -5.050 -9.357 10.361 1.00 95.31 93 ASP A O 1
ATOM 684 N N . GLY A 1 94 ? -3.569 -8.564 8.883 1.00 95.31 94 GLY A N 1
ATOM 685 C CA . GLY A 1 94 ? -2.789 -9.797 8.727 1.00 95.31 94 GLY A CA 1
ATOM 686 C C . GLY A 1 94 ? -3.406 -10.844 7.786 1.00 95.31 94 GLY A C 1
ATOM 687 O O . GLY A 1 94 ? -2.692 -11.728 7.314 1.00 95.31 94 GLY A O 1
ATOM 688 N N . ALA A 1 95 ? -4.691 -10.736 7.438 1.00 96.75 95 ALA A N 1
ATOM 689 C CA . ALA A 1 95 ? -5.349 -11.640 6.500 1.00 96.75 95 ALA A CA 1
ATOM 690 C C . ALA A 1 95 ? -5.001 -11.287 5.045 1.00 96.75 95 ALA A C 1
ATOM 692 O O . ALA A 1 95 ? -5.156 -10.142 4.609 1.00 96.75 95 ALA A O 1
ATOM 693 N N . TYR A 1 96 ? -4.567 -12.282 4.269 1.00 96.31 96 TYR A N 1
ATOM 694 C CA . TYR A 1 96 ? -4.291 -12.126 2.838 1.00 96.31 96 TYR A CA 1
ATOM 69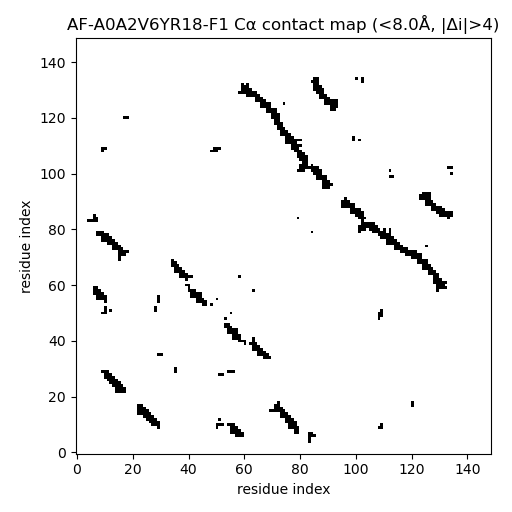5 C C . TYR A 1 96 ? -5.548 -11.698 2.070 1.00 96.31 96 TYR A C 1
ATOM 697 O O . TYR A 1 96 ? -6.620 -12.269 2.264 1.00 96.31 96 TYR A O 1
ATOM 705 N N . GLN A 1 97 ? -5.401 -10.707 1.190 1.00 96.50 97 GLN A N 1
ATOM 706 C CA . GLN A 1 97 ? -6.478 -10.204 0.340 1.00 96.50 97 GLN A CA 1
ATOM 707 C C . GLN A 1 97 ? -6.266 -10.604 -1.124 1.00 96.50 97 GLN A C 1
ATOM 709 O O . GLN A 1 97 ? -7.162 -11.186 -1.729 1.00 96.50 97 GLN A O 1
ATOM 714 N N . VAL A 1 98 ? -5.107 -10.267 -1.708 1.00 93.31 98 VAL A N 1
ATOM 715 C CA . VAL A 1 98 ? -4.856 -10.412 -3.153 1.00 93.31 98 VAL A CA 1
ATOM 716 C C . VAL A 1 98 ? -3.374 -10.217 -3.514 1.00 93.31 98 VAL A C 1
ATOM 718 O O . VAL A 1 98 ? -2.677 -9.403 -2.906 1.00 93.31 98 VAL A O 1
ATOM 721 N N . ASP A 1 99 ? -2.914 -10.919 -4.551 1.00 92.06 99 ASP A N 1
ATOM 722 C CA . ASP A 1 99 ? -1.672 -10.645 -5.280 1.00 92.06 99 ASP A CA 1
ATOM 723 C C . ASP A 1 99 ? -1.970 -9.564 -6.341 1.00 92.06 99 ASP A C 1
ATOM 725 O O . ASP A 1 99 ? -2.497 -9.842 -7.421 1.00 92.06 99 ASP A O 1
ATOM 729 N N . MET A 1 100 ? -1.682 -8.300 -6.021 1.00 91.50 100 MET A N 1
ATOM 730 C CA . MET A 1 100 ? -1.934 -7.162 -6.904 1.00 91.50 100 MET A CA 1
ATOM 731 C C . MET A 1 100 ? -0.910 -7.081 -8.033 1.00 91.50 100 MET A C 1
ATOM 733 O O . MET A 1 100 ? 0.225 -6.640 -7.835 1.00 91.50 100 MET A O 1
ATOM 737 N N . ASP A 1 101 ? -1.348 -7.412 -9.246 1.00 90.50 101 ASP A N 1
ATOM 738 C CA . ASP A 1 101 ? -0.608 -7.094 -10.464 1.00 90.50 101 ASP A CA 1
ATOM 739 C C . ASP A 1 101 ? -0.729 -5.598 -10.806 1.00 90.50 101 ASP A C 1
ATOM 741 O O . ASP A 1 101 ? -1.787 -5.114 -11.233 1.00 90.50 101 ASP A O 1
ATOM 745 N N . CYS A 1 102 ? 0.380 -4.874 -10.653 1.00 87.19 102 CY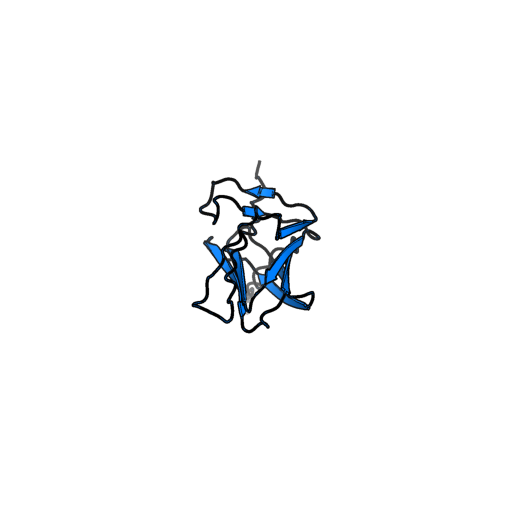S A N 1
ATOM 746 C CA . CYS A 1 102 ? 0.498 -3.452 -10.969 1.00 87.19 102 CYS A CA 1
ATOM 747 C C . CYS A 1 102 ? 0.916 -3.201 -12.436 1.00 87.19 102 CYS A C 1
ATOM 749 O O . CYS A 1 102 ? 1.159 -2.060 -12.833 1.00 87.19 102 CYS A O 1
ATOM 751 N N . TYR A 1 103 ? 0.996 -4.231 -13.281 1.00 88.38 103 TYR A N 1
ATOM 752 C CA . TYR A 1 103 ? 1.325 -4.090 -14.697 1.00 88.38 103 TYR A CA 1
ATOM 753 C C . TYR A 1 103 ? 0.212 -3.408 -15.513 1.00 88.38 103 TYR A C 1
ATOM 755 O O . TYR A 1 103 ? -0.986 -3.656 -15.342 1.00 88.38 103 TYR A O 1
ATOM 763 N N . ALA A 1 104 ? 0.623 -2.564 -16.459 1.00 87.06 104 ALA A N 1
ATOM 764 C CA . ALA A 1 104 ? -0.185 -2.079 -17.577 1.00 87.06 104 ALA A CA 1
ATOM 765 C C . ALA A 1 104 ? 0.714 -1.791 -18.794 1.00 87.06 104 ALA A C 1
ATOM 767 O O . ALA A 1 104 ? 1.928 -1.667 -18.667 1.00 87.06 104 ALA A O 1
ATOM 768 N N . SER A 1 105 ? 0.138 -1.658 -19.990 1.00 87.44 105 SER A N 1
ATOM 769 C CA . SER A 1 105 ? 0.894 -1.261 -21.190 1.00 87.44 105 SER A CA 1
ATOM 770 C C . SER A 1 105 ? 1.294 0.219 -21.176 1.00 87.44 105 SER A C 1
ATOM 772 O O . SER A 1 105 ? 2.374 0.574 -21.645 1.00 87.44 105 SER A O 1
ATOM 774 N N . ARG A 1 106 ? 0.439 1.077 -20.608 1.00 88.62 106 ARG A N 1
ATOM 775 C CA . ARG A 1 106 ? 0.669 2.511 -20.406 1.00 88.62 106 ARG A CA 1
ATOM 776 C C . ARG A 1 106 ? 0.813 2.808 -18.920 1.00 88.62 106 ARG A C 1
ATOM 778 O O . ARG A 1 106 ? 0.136 2.203 -18.094 1.00 88.62 106 ARG A O 1
ATOM 785 N N . GLU A 1 107 ? 1.690 3.748 -18.601 1.00 88.56 107 GLU A N 1
ATOM 786 C CA . GLU A 1 107 ? 1.877 4.221 -17.237 1.00 88.56 107 GLU A CA 1
ATOM 787 C C . GLU A 1 107 ? 0.721 5.117 -16.763 1.00 88.56 107 GLU A C 1
ATOM 789 O O . GLU A 1 107 ? 0.302 6.029 -17.479 1.00 88.56 107 GLU A O 1
ATOM 794 N N . THR A 1 108 ? 0.273 4.883 -15.530 1.00 90.38 108 THR A N 1
ATOM 795 C CA . THR A 1 108 ? -0.672 5.711 -14.781 1.00 90.38 108 THR A CA 1
ATOM 796 C C . THR A 1 108 ? -0.145 5.904 -13.359 1.00 90.38 108 THR A C 1
ATOM 798 O O . THR A 1 108 ? -0.022 4.951 -12.589 1.00 90.38 108 THR A O 1
ATOM 801 N N . VAL A 1 109 ? 0.142 7.155 -13.012 1.00 87.75 109 VAL A N 1
ATOM 802 C CA . VAL A 1 109 ? 0.530 7.619 -11.671 1.00 87.75 109 VAL A CA 1
ATOM 803 C C . VAL A 1 109 ? -0.730 7.963 -10.862 1.00 87.75 109 VAL A C 1
ATOM 805 O O . VAL A 1 109 ? -1.707 8.434 -11.441 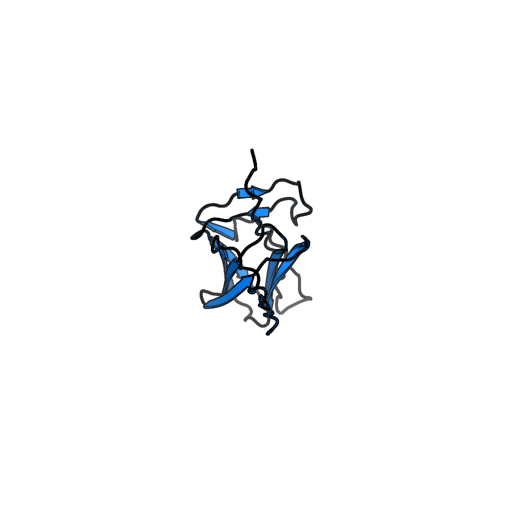1.00 87.75 109 VAL A O 1
ATOM 808 N N . ARG A 1 110 ? -0.721 7.737 -9.536 1.00 87.81 110 ARG A N 1
ATOM 809 C CA . ARG A 1 110 ? -1.903 7.850 -8.648 1.00 87.81 110 ARG A CA 1
ATOM 810 C C . ARG A 1 110 ? -3.067 6.928 -9.067 1.00 87.81 110 ARG A C 1
ATOM 812 O O . ARG A 1 110 ? -4.231 7.276 -8.889 1.00 87.81 110 ARG A O 1
ATOM 819 N N . ALA A 1 111 ? -2.774 5.756 -9.627 1.00 88.06 111 ALA A N 1
ATOM 820 C CA . ALA A 1 111 ? -3.786 4.748 -9.936 1.00 88.06 111 ALA A CA 1
ATOM 821 C C . ALA A 1 111 ? -4.301 4.098 -8.642 1.00 88.06 111 ALA A C 1
ATOM 823 O O . ALA A 1 111 ? -3.490 3.711 -7.809 1.00 88.06 111 ALA A O 1
ATOM 824 N N . VAL A 1 112 ? -5.614 3.913 -8.476 1.00 90.62 112 VAL A N 1
ATOM 825 C CA . VAL A 1 112 ? -6.141 3.072 -7.385 1.00 90.62 112 VAL A CA 1
ATOM 826 C C . VAL A 1 112 ? -5.737 1.626 -7.669 1.00 90.62 112 VAL A C 1
ATOM 828 O O . VAL A 1 112 ? -6.204 1.036 -8.643 1.00 90.62 112 VAL A O 1
ATOM 831 N N . LEU A 1 113 ? -4.839 1.071 -6.854 1.00 90.00 113 LEU A N 1
ATOM 832 C CA . LEU A 1 113 ? -4.410 -0.324 -6.971 1.00 90.00 113 LEU A CA 1
ATOM 833 C C . LEU A 1 113 ? -5.298 -1.247 -6.142 1.00 90.00 113 LEU A C 1
ATOM 835 O O . LEU A 1 113 ? -5.676 -2.313 -6.611 1.00 90.00 113 LEU A O 1
ATOM 839 N N . PHE A 1 114 ? -5.653 -0.828 -4.929 1.00 91.00 114 PHE A N 1
ATOM 840 C CA . PHE A 1 114 ? -6.481 -1.607 -4.016 1.00 91.00 114 PHE A CA 1
ATOM 841 C C . PHE A 1 114 ? -7.445 -0.697 -3.257 1.00 91.00 114 PHE A C 1
ATOM 843 O O . PHE A 1 114 ? -7.060 0.383 -2.810 1.00 91.00 114 PHE A O 1
ATOM 850 N N . THR A 1 115 ? -8.675 -1.166 -3.061 1.00 92.25 115 THR A N 1
ATOM 851 C CA . THR A 1 115 ? -9.690 -0.531 -2.216 1.00 92.25 115 THR A CA 1
ATOM 852 C C . THR A 1 115 ? -10.403 -1.612 -1.421 1.00 92.25 115 THR A C 1
ATOM 854 O O . THR A 1 115 ? -10.764 -2.654 -1.968 1.00 92.25 115 THR A O 1
ATOM 857 N N . ARG A 1 116 ? -10.668 -1.341 -0.143 1.00 91.81 116 ARG A N 1
ATOM 858 C CA . ARG A 1 116 ? -11.592 -2.130 0.670 1.00 91.81 116 ARG A CA 1
ATOM 859 C C . ARG A 1 116 ? -12.493 -1.194 1.469 1.00 91.81 116 ARG A C 1
ATOM 861 O O . ARG A 1 116 ? -12.049 -0.166 1.966 1.00 91.81 116 ARG A O 1
ATOM 868 N N . SER A 1 117 ? -13.763 -1.554 1.556 1.00 91.12 117 SER A N 1
ATOM 869 C CA . SER A 1 117 ? -14.822 -0.848 2.275 1.00 91.12 117 SER A CA 1
ATOM 870 C C . SER A 1 117 ? -15.657 -1.853 3.073 1.00 91.12 117 SER A C 1
ATOM 872 O O . SER A 1 117 ? -15.464 -3.066 2.940 1.00 91.12 117 SER A O 1
ATOM 874 N N . GLY A 1 118 ? -16.572 -1.353 3.908 1.00 88.81 118 GLY A N 1
ATOM 875 C CA . GLY A 1 118 ? -17.422 -2.199 4.750 1.00 88.81 118 GLY A CA 1
ATOM 876 C C . GLY A 1 118 ? -16.662 -2.858 5.901 1.00 88.81 118 GLY A C 1
ATOM 877 O O . GLY A 1 118 ? -17.056 -3.928 6.358 1.00 88.81 118 GLY A O 1
ATOM 878 N N . LEU A 1 119 ? -15.556 -2.249 6.337 1.00 89.75 119 LEU A N 1
ATOM 879 C CA . LEU A 1 119 ? -14.870 -2.638 7.566 1.00 89.75 119 LEU A CA 1
ATOM 880 C C . LEU A 1 119 ? -15.637 -2.106 8.779 1.00 89.75 119 LEU A C 1
ATOM 882 O O . LEU A 1 119 ? -16.437 -1.173 8.669 1.00 89.75 119 LEU A O 1
ATOM 886 N N . THR A 1 120 ? -15.377 -2.687 9.944 1.00 89.69 120 THR A N 1
ATOM 887 C CA . THR A 1 120 ? -15.807 -2.135 11.230 1.00 89.69 120 THR A CA 1
ATOM 888 C C . THR A 1 120 ? -15.207 -0.743 11.455 1.00 89.69 120 THR A C 1
ATOM 890 O O . THR A 1 120 ? -14.202 -0.372 10.855 1.00 89.69 120 THR A O 1
ATOM 893 N N . ALA A 1 121 ? -15.827 0.066 12.314 1.00 87.38 121 ALA A N 1
ATOM 894 C CA . ALA A 1 121 ? -15.268 1.359 12.706 1.00 87.38 121 ALA A CA 1
ATOM 895 C C . ALA A 1 121 ? -14.236 1.165 13.833 1.00 87.38 121 ALA A C 1
ATOM 897 O O . ALA A 1 121 ? -14.480 1.561 14.968 1.00 87.38 121 ALA A O 1
ATOM 898 N N . ASP A 1 122 ? -13.122 0.505 13.513 1.00 88.75 122 ASP A N 1
ATOM 899 C CA . ASP A 1 122 ? -12.077 0.113 14.469 1.00 88.75 122 ASP A CA 1
ATOM 900 C C . ASP A 1 122 ? -10.674 0.476 13.939 1.00 88.75 122 ASP A C 1
ATOM 902 O O . ASP A 1 122 ? -10.550 1.197 12.942 1.00 88.75 122 ASP A O 1
ATOM 906 N N . LEU A 1 123 ? -9.617 0.037 14.624 1.00 90.00 123 LEU A N 1
ATOM 907 C CA . LEU A 1 123 ? -8.224 0.108 14.192 1.00 90.00 123 LEU A CA 1
ATOM 908 C C . LEU A 1 123 ? -7.890 -1.052 13.240 1.00 90.00 123 LEU A C 1
ATOM 910 O O . LEU A 1 123 ? -8.116 -2.217 13.558 1.00 90.00 123 LEU A O 1
ATOM 914 N N . HIS A 1 124 ? -7.292 -0.726 12.099 1.00 93.44 124 HIS A N 1
ATOM 915 C CA . HIS A 1 124 ? -6.977 -1.651 11.017 1.00 93.44 124 HIS A CA 1
ATOM 916 C C . HIS A 1 124 ? -5.541 -1.471 10.506 1.00 93.44 124 HIS A C 1
ATOM 918 O O . HIS A 1 124 ? -4.952 -0.388 10.588 1.00 93.44 124 HIS A O 1
ATOM 924 N N . PHE A 1 125 ? -4.993 -2.537 9.920 1.00 93.12 125 PHE A N 1
ATOM 925 C CA . PHE A 1 125 ? -3.625 -2.599 9.411 1.00 93.12 125 PHE A CA 1
ATOM 926 C C . PHE A 1 125 ? -3.597 -3.022 7.941 1.00 93.12 125 PHE A C 1
ATOM 928 O O . PHE A 1 125 ? -3.794 -4.196 7.623 1.00 93.12 125 PHE A O 1
ATOM 935 N N . LEU A 1 126 ? -3.298 -2.094 7.028 1.00 95.75 126 LEU A N 1
ATOM 936 C CA . LEU A 1 126 ? -3.031 -2.430 5.625 1.00 95.75 126 LEU A CA 1
ATOM 937 C C . LEU A 1 126 ? -1.543 -2.737 5.462 1.00 95.75 126 LEU A C 1
ATOM 939 O O . LEU A 1 126 ? -0.703 -1.886 5.742 1.00 95.75 126 LEU A O 1
ATOM 943 N N . THR A 1 127 ? -1.212 -3.931 4.982 1.00 95.69 127 THR A N 1
ATOM 944 C CA . THR A 1 127 ? 0.172 -4.345 4.721 1.00 95.69 127 THR A CA 1
ATOM 945 C C . THR A 1 127 ? 0.369 -4.665 3.243 1.00 95.69 127 THR A C 1
ATOM 947 O O . THR A 1 127 ? -0.429 -5.384 2.642 1.00 95.69 127 THR A O 1
ATOM 950 N N . ILE A 1 128 ? 1.435 -4.117 2.662 1.00 94.81 128 ILE A N 1
ATOM 951 C CA . ILE A 1 128 ? 1.820 -4.270 1.259 1.00 94.81 128 ILE A CA 1
ATOM 952 C C . ILE A 1 128 ? 3.229 -4.865 1.216 1.00 94.81 128 ILE A C 1
ATOM 954 O O . ILE A 1 128 ? 4.190 -4.220 1.640 1.00 94.81 128 ILE A O 1
ATOM 958 N N . ASP A 1 129 ? 3.341 -6.067 0.651 1.00 92.25 129 ASP A N 1
ATOM 959 C CA . ASP A 1 129 ? 4.592 -6.817 0.506 1.00 92.25 129 ASP A CA 1
ATOM 960 C C . ASP A 1 129 ? 4.957 -6.949 -0.988 1.00 92.25 129 ASP A C 1
ATOM 962 O O . ASP A 1 129 ? 4.414 -7.813 -1.692 1.00 92.25 129 ASP A O 1
ATOM 966 N N . PRO A 1 130 ? 5.865 -6.113 -1.527 1.00 88.12 130 PRO A N 1
ATOM 967 C CA . PRO A 1 130 ? 6.404 -6.288 -2.871 1.00 88.12 130 PRO A CA 1
ATOM 968 C C . PRO A 1 130 ? 7.055 -7.667 -3.043 1.00 88.12 130 PRO A C 1
ATOM 970 O O . PRO A 1 130 ? 7.930 -8.068 -2.279 1.00 88.12 130 PRO A O 1
ATOM 973 N N . THR A 1 131 ? 6.669 -8.398 -4.091 1.00 83.69 131 THR A N 1
ATOM 974 C CA . THR A 1 131 ? 7.236 -9.737 -4.354 1.00 83.69 131 THR A CA 1
ATOM 975 C C . THR A 1 131 ? 8.622 -9.689 -5.002 1.00 83.69 131 THR A C 1
ATOM 977 O O . THR A 1 131 ? 9.291 -10.713 -5.096 1.00 83.69 131 THR A O 1
ATOM 980 N N . GLY A 1 132 ? 9.021 -8.530 -5.537 1.00 77.44 132 GLY A N 1
ATOM 981 C CA . GLY A 1 132 ? 10.168 -8.386 -6.439 1.00 77.44 132 GLY A CA 1
ATOM 982 C C . GLY A 1 132 ? 10.007 -9.084 -7.797 1.00 77.44 132 GLY A C 1
ATOM 983 O O . GLY A 1 132 ? 10.929 -9.069 -8.611 1.00 77.44 132 GLY A O 1
ATOM 984 N N . THR A 1 133 ? 8.841 -9.675 -8.076 1.00 77.12 133 THR A N 1
ATOM 985 C CA . THR A 1 133 ? 8.555 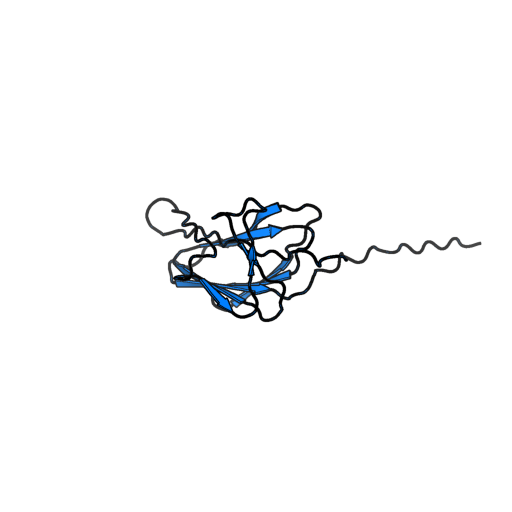-10.368 -9.336 1.00 77.12 133 THR A CA 1
ATOM 986 C C . THR A 1 133 ? 7.691 -9.525 -10.267 1.00 77.12 133 THR A C 1
ATOM 988 O O . THR A 1 133 ? 6.887 -8.689 -9.844 1.00 77.12 133 THR A O 1
ATOM 991 N N . ARG A 1 134 ? 7.850 -9.761 -11.571 1.00 70.94 134 ARG A N 1
ATOM 992 C CA . ARG A 1 134 ? 6.973 -9.235 -12.615 1.00 70.94 134 ARG A CA 1
ATOM 993 C C . ARG A 1 134 ? 6.052 -10.350 -13.087 1.00 70.94 134 ARG A C 1
ATOM 995 O O . ARG A 1 134 ? 6.533 -11.445 -13.378 1.00 70.94 134 ARG A O 1
ATOM 1002 N N . THR A 1 135 ? 4.770 -10.057 -13.259 1.00 63.78 135 THR A N 1
ATOM 1003 C CA . THR A 1 135 ? 3.843 -10.949 -13.959 1.00 63.78 135 THR A CA 1
ATOM 1004 C C . THR A 1 135 ? 4.389 -11.228 -15.353 1.00 63.78 135 THR A C 1
ATOM 1006 O O . THR A 1 135 ? 4.646 -10.310 -16.140 1.00 63.78 135 THR A O 1
ATOM 1009 N N . ARG A 1 136 ? 4.596 -12.506 -15.671 1.00 51.50 136 ARG A N 1
ATOM 1010 C CA . ARG A 1 136 ? 4.878 -12.912 -17.046 1.00 51.50 136 ARG A CA 1
ATOM 1011 C C . ARG A 1 136 ? 3.635 -12.558 -17.875 1.00 51.50 136 ARG A C 1
ATOM 1013 O O . ARG A 1 136 ? 2.537 -12.901 -17.431 1.00 51.50 136 ARG A O 1
ATOM 1020 N N . PRO A 1 137 ? 3.755 -11.912 -19.051 1.00 48.47 137 PRO A N 1
ATOM 1021 C CA . PRO A 1 137 ? 2.607 -11.796 -19.943 1.00 48.47 137 PRO A CA 1
ATOM 1022 C C . PRO A 1 137 ? 2.054 -13.206 -20.213 1.00 48.47 137 PRO A C 1
ATOM 1024 O O . PRO A 1 137 ? 2.852 -14.153 -20.287 1.00 48.47 137 PRO A O 1
ATOM 1027 N N . PRO A 1 138 ? 0.724 -13.382 -20.334 1.00 46.88 138 PRO A N 1
ATOM 1028 C CA . PRO A 1 138 ? 0.156 -14.689 -20.643 1.00 46.88 138 PRO A CA 1
ATOM 1029 C C . PRO A 1 138 ? 0.852 -15.241 -21.892 1.00 46.88 138 PRO A C 1
ATOM 1031 O O . PRO A 1 138 ? 1.119 -14.463 -22.815 1.00 46.88 138 PRO A O 1
ATOM 1034 N N . PRO A 1 139 ? 1.209 -16.540 -21.926 1.00 39.75 139 PRO A N 1
ATOM 1035 C CA . PRO A 1 139 ? 1.951 -17.093 -23.046 1.00 39.75 139 PRO A CA 1
ATOM 1036 C C . PRO A 1 139 ? 1.177 -16.813 -24.330 1.00 39.75 139 PRO A C 1
ATOM 1038 O O . PRO A 1 139 ? 0.040 -17.264 -24.489 1.00 39.75 139 PRO A O 1
ATOM 1041 N N . THR A 1 140 ? 1.794 -16.061 -25.242 1.00 46.75 140 THR A N 1
ATOM 1042 C CA . THR A 1 140 ? 1.292 -15.938 -26.604 1.00 46.75 140 THR A CA 1
ATOM 1043 C C . THR A 1 140 ? 1.151 -17.354 -27.140 1.00 46.75 140 THR A C 1
ATOM 1045 O O . THR A 1 140 ? 2.122 -18.112 -27.169 1.00 46.75 140 THR A O 1
ATOM 1048 N N . ARG A 1 141 ? -0.074 -17.745 -27.509 1.00 39.09 141 ARG A N 1
ATOM 1049 C CA . ARG A 1 141 ? -0.304 -19.026 -28.176 1.00 39.09 141 ARG A CA 1
ATOM 1050 C C . ARG A 1 141 ? 0.475 -18.985 -29.483 1.00 39.09 141 ARG A C 1
ATOM 1052 O O . ARG A 1 141 ? 0.028 -18.369 -30.445 1.00 39.09 141 ARG A O 1
ATOM 1059 N N . SER A 1 142 ? 1.638 -19.626 -29.507 1.00 44.28 142 SER A N 1
ATOM 1060 C CA . SER A 1 142 ? 2.357 -19.914 -30.737 1.00 44.28 142 SER A CA 1
ATOM 1061 C C . SER A 1 142 ? 1.510 -20.908 -31.520 1.00 44.28 142 SER A C 1
ATOM 1063 O O . SER A 1 142 ? 1.586 -22.115 -31.292 1.00 44.28 142 SER A O 1
ATOM 1065 N N . SER A 1 143 ? 0.656 -20.398 -32.405 1.00 44.09 143 SER A N 1
ATOM 1066 C CA . SER A 1 143 ? -0.016 -21.203 -33.414 1.00 44.09 143 SER A CA 1
ATOM 1067 C C . SER A 1 143 ? 1.046 -21.709 -34.387 1.00 44.09 143 SER A C 1
ATOM 1069 O 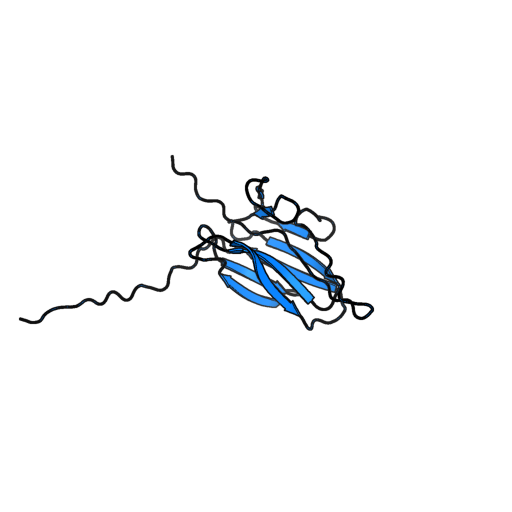O . SER A 1 143 ? 1.340 -21.065 -35.394 1.00 44.09 143 SER A O 1
ATOM 1071 N N . SER A 1 144 ? 1.661 -22.841 -34.048 1.00 49.28 144 SER A N 1
ATOM 1072 C CA . SER A 1 144 ? 2.535 -23.602 -34.931 1.00 49.28 144 SER A CA 1
ATOM 1073 C C . SER A 1 144 ? 1.687 -24.173 -36.064 1.00 49.28 144 SER A C 1
ATOM 1075 O O . SER A 1 144 ? 1.184 -25.293 -35.983 1.00 49.28 144 SER A O 1
ATOM 1077 N N . TRP A 1 145 ? 1.470 -23.359 -37.093 1.00 45.91 145 TRP A N 1
ATOM 1078 C CA . TRP A 1 145 ? 0.854 -23.792 -38.335 1.00 45.91 145 TRP A CA 1
ATOM 1079 C C . TRP A 1 145 ? 1.885 -24.587 -39.134 1.00 45.91 145 TRP A C 1
ATOM 1081 O O . TRP A 1 145 ? 2.894 -24.042 -39.577 1.00 45.91 145 TRP A O 1
ATOM 1091 N N . THR A 1 146 ? 1.632 -25.881 -39.292 1.00 55.16 146 THR A N 1
ATOM 1092 C CA . THR A 1 146 ? 2.349 -26.750 -40.225 1.00 55.16 146 THR A CA 1
ATOM 1093 C C . THR A 1 146 ? 1.454 -26.983 -41.440 1.00 55.16 146 THR A C 1
ATOM 1095 O O . THR A 1 146 ? 0.395 -27.596 -41.274 1.00 55.16 146 THR A O 1
ATOM 1098 N N . PRO A 1 147 ? 1.826 -26.529 -42.649 1.00 50.97 147 PRO A N 1
ATOM 1099 C CA . PRO A 1 147 ? 1.185 -27.024 -43.856 1.00 50.97 147 PRO A CA 1
ATOM 1100 C C . PRO A 1 147 ? 1.578 -28.490 -44.054 1.00 50.97 147 PRO A C 1
ATOM 1102 O O . PRO A 1 147 ? 2.755 -28.838 -43.945 1.00 50.97 147 PRO A O 1
ATOM 1105 N N . SER A 1 148 ? 0.597 -29.338 -44.346 1.00 57.38 148 SER A N 1
ATOM 1106 C CA . SER A 1 148 ? 0.853 -30.683 -44.861 1.00 57.38 148 SER A CA 1
ATOM 1107 C C . SER A 1 148 ? 1.040 -30.609 -46.375 1.00 57.38 148 SER A C 1
ATOM 1109 O O . SER A 1 148 ? 0.251 -29.941 -47.048 1.00 57.38 148 SER A O 1
ATOM 1111 N N . THR A 1 149 ? 2.055 -31.307 -46.879 1.00 66.38 149 THR A N 1
ATOM 1112 C CA . THR A 1 149 ? 2.242 -31.629 -48.303 1.00 66.38 149 THR A CA 1
ATOM 1113 C C . THR A 1 149 ? 1.748 -33.047 -48.556 1.00 66.38 149 THR A C 1
ATOM 1115 O O . THR A 1 149 ? 2.008 -33.896 -47.672 1.00 66.38 149 THR A O 1
#

Nearest PDB structures (foldseek):
  7knc-assembly1_A  TM=3.948E-01  e=5.617E-02  Xanthomonas citri pv. citri str. 306
  2xvg-assembly1_A  TM=3.303E-01  e=2.770E-02  Cellvibrio japonicus
  6qe7-assembly3_C  TM=2.590E-01  e=7.236E-01  Acetivibrio thermocellus
  4dzg-assembly1_A  TM=3.942E-01  e=7.499E+00  Aeromonas hydrophila subsp. hydrophila ATCC 7966
  2vec-assembly1_A  TM=2.570E-01  e=7.499E+00  Escherichia coli

Sequence (149 aa):
MRWPLLLISSVLALGVASPAVAPAQTRVEETALATTVYTGAWFQSHSERPWSGGTAALSNAALSRATLTFSGTGVSWLGLRGPQAGVAKVYLDGAYQVDMDCYASRETVRAVLFTRSGLTADLHFLTIDPTGTRTRPPPTRSSSWTPST

Mean predicted aligned error: 11.09 Å

Solvent-accessible surface area (backbone atoms only — not comparable to full-atom values): 8340 Å² total; per-residue (Å²): 135,85,79,83,70,75,36,51,38,39,20,41,42,29,36,26,36,53,100,69,70,79,68,60,55,53,69,43,47,62,82,43,62,93,42,38,50,76,45,69,61,70,47,75,43,67,73,89,50,85,41,61,95,40,38,26,52,18,44,57,40,55,81,14,36,42,39,35,57,46,63,26,17,29,43,30,34,24,18,36,32,6,60,67,28,31,32,28,37,35,25,49,72,83,44,80,74,49,78,44,71,25,58,38,93,62,76,38,72,64,31,79,72,47,75,52,68,86,47,64,85,43,82,46,36,48,34,41,33,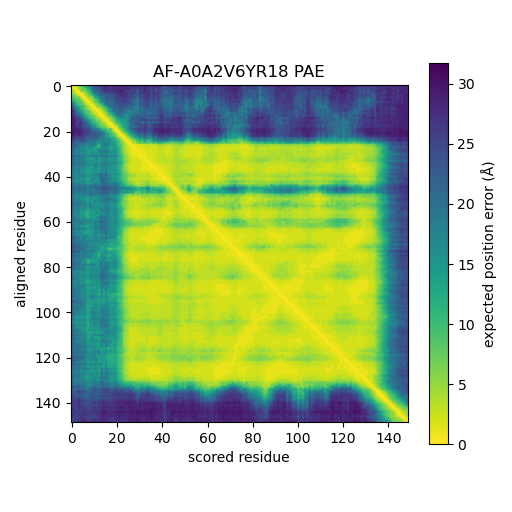32,56,50,42,60,77,74,76,76,78,76,81,80,79,82,81,73,84,84,131

pLDDT: mean 75.35, std 21.28, range [25.31, 96.75]